Protein AF-A0A9E2X8X1-F1 (afdb_monomer)

Radius of gyration: 18.77 Å; Cα contacts (8 Å, |Δi|>4): 22; chains: 1; bounding box: 37×21×47 Å

pLDDT: mean 78.04, std 11.79, range [48.59, 95.56]

Sequence (69 aa):
RAAVAGQGLALVRDIYVDDDLRSQRLVKALTVNWPLQFAYYAVATAEATQKPAVRRFRDWLVEEARQVV

Solvent-accessible surface area (backbone atoms only — not comparable to full-atom values): 4718 Å² total; per-residue (Å²): 124,51,44,76,68,68,75,52,89,75,92,73,64,69,91,80,39,54,69,42,45,75,67,64,66,44,76,87,88,66,93,66,84,73,89,70,88,78,79,88,82,90,85,75,54,76,72,54,54,68,36,69,67,49,41,53,49,52,56,50,51,56,51,55,61,68,68,72,122

Structure (mmCIF, N/CA/C/O backbone):
data_AF-A0A9E2X8X1-F1
#
_entry.id   AF-A0A9E2X8X1-F1
#
loop_
_atom_site.group_PDB
_atom_site.id
_atom_site.type_symbol
_atom_site.label_atom_id
_atom_site.label_alt_id
_atom_site.label_comp_id
_atom_site.label_asym_id
_atom_site.label_entity_id
_atom_site.label_seq_id
_atom_site.pdbx_PDB_ins_code
_atom_site.Cartn_x
_atom_site.Cartn_y
_atom_site.Cartn_z
_atom_site.occupancy
_atom_site.B_iso_or_equiv
_atom_site.auth_seq_id
_atom_site.auth_comp_id
_atom_site.auth_asym_id
_atom_site.auth_atom_id
_atom_site.pdbx_PDB_model_num
ATOM 1 N N . ARG A 1 1 ? -0.372 -0.921 19.520 1.00 60.41 1 ARG A N 1
ATOM 2 C CA . ARG A 1 1 ? -1.833 -1.140 19.663 1.00 60.41 1 ARG A CA 1
ATOM 3 C C . ARG A 1 1 ? -2.376 -0.240 20.783 1.00 60.41 1 ARG A C 1
ATOM 5 O O . ARG A 1 1 ? -2.605 -0.728 21.875 1.00 60.41 1 ARG A O 1
ATOM 12 N N . ALA A 1 2 ? -2.528 1.068 20.542 1.00 69.19 2 ALA A N 1
ATOM 13 C CA . ALA A 1 2 ? -3.003 2.019 21.562 1.00 69.19 2 ALA A CA 1
ATOM 14 C C . ALA A 1 2 ? -4.540 2.165 21.566 1.00 69.19 2 ALA A C 1
ATOM 16 O O . ALA A 1 2 ? -5.154 2.181 22.626 1.00 69.19 2 ALA A O 1
ATOM 17 N N . ALA A 1 3 ? -5.175 2.157 20.385 1.00 72.56 3 ALA A N 1
ATOM 18 C CA . ALA A 1 3 ? -6.637 2.227 20.260 1.00 72.56 3 ALA A CA 1
ATOM 19 C C . ALA A 1 3 ? -7.354 1.013 20.878 1.00 72.56 3 ALA A C 1
ATOM 21 O O . ALA A 1 3 ? -8.327 1.179 21.600 1.00 72.56 3 ALA A O 1
ATOM 22 N N . VAL A 1 4 ? -6.819 -0.200 20.684 1.00 70.00 4 VAL A N 1
ATOM 23 C CA . VAL A 1 4 ? -7.340 -1.427 21.326 1.00 70.00 4 VAL A CA 1
ATOM 24 C C . VAL A 1 4 ? -7.238 -1.356 22.856 1.00 70.00 4 VAL A C 1
ATOM 26 O O . VAL A 1 4 ? -8.059 -1.928 23.558 1.00 70.00 4 VAL A O 1
ATOM 29 N N . ALA A 1 5 ? -6.249 -0.628 23.381 1.00 77.25 5 ALA A N 1
ATOM 30 C CA . ALA A 1 5 ? -6.071 -0.405 24.813 1.00 77.25 5 ALA A CA 1
ATOM 31 C C . ALA A 1 5 ? -6.897 0.786 25.349 1.00 77.25 5 ALA A C 1
ATOM 33 O O . ALA A 1 5 ? -6.673 1.219 26.475 1.00 77.25 5 ALA A O 1
ATOM 34 N N . GLY A 1 6 ? -7.812 1.352 24.549 1.00 74.50 6 GLY A N 1
ATOM 35 C CA . GLY A 1 6 ? -8.672 2.467 24.958 1.00 74.50 6 GLY A CA 1
ATOM 36 C C . GLY A 1 6 ? -7.959 3.817 25.087 1.00 74.50 6 GLY A C 1
ATOM 37 O O . GLY A 1 6 ? -8.525 4.754 25.638 1.00 74.50 6 GLY A O 1
ATOM 38 N N . GLN A 1 7 ? -6.732 3.953 24.575 1.00 75.56 7 GLN A N 1
ATOM 39 C CA . GLN A 1 7 ? -5.926 5.176 24.714 1.00 75.56 7 GLN A CA 1
ATOM 40 C C . GLN A 1 7 ? -6.255 6.262 23.670 1.00 75.56 7 GLN A C 1
ATOM 42 O O . GLN A 1 7 ? -5.514 7.234 23.544 1.00 75.56 7 GLN A O 1
ATOM 47 N N . GLY A 1 8 ? -7.341 6.105 22.904 1.00 78.94 8 GLY A N 1
ATOM 48 C CA . GLY A 1 8 ? -7.822 7.101 21.944 1.00 78.94 8 GLY A CA 1
ATOM 49 C C . GLY A 1 8 ? -8.156 6.536 20.563 1.00 78.94 8 GLY A C 1
ATOM 50 O O . GLY A 1 8 ? -8.419 5.345 20.398 1.00 78.94 8 GLY A O 1
ATOM 51 N N . LEU A 1 9 ? -8.155 7.421 19.564 1.00 78.50 9 LEU A N 1
ATOM 52 C CA . LEU A 1 9 ? -8.495 7.123 18.170 1.00 78.50 9 LEU A CA 1
ATOM 53 C C . LEU A 1 9 ? -7.243 6.768 17.356 1.00 78.50 9 LEU A C 1
ATOM 55 O O . LEU A 1 9 ? -6.187 7.371 17.537 1.00 78.50 9 LEU A O 1
ATOM 59 N N . ALA A 1 10 ? -7.368 5.824 16.421 1.00 78.88 10 ALA A N 1
ATOM 60 C CA . ALA A 1 10 ? -6.310 5.485 15.470 1.00 78.88 10 ALA A CA 1
ATOM 61 C C . ALA A 1 10 ? -6.840 5.492 14.033 1.00 78.88 10 ALA A C 1
ATOM 63 O O . ALA A 1 10 ? -7.909 4.950 13.759 1.00 78.88 10 ALA A O 1
ATOM 64 N N . LEU A 1 11 ? -6.057 6.070 13.119 1.00 73.38 11 LEU A N 1
ATOM 65 C CA . LEU A 1 11 ? -6.276 5.974 11.679 1.00 73.38 11 LEU A CA 1
ATOM 66 C C . LEU A 1 11 ? -5.412 4.832 11.135 1.00 73.38 11 LEU A C 1
ATOM 68 O O . LEU A 1 11 ? -4.184 4.881 11.211 1.00 73.38 11 LEU A O 1
ATOM 72 N N . VAL A 1 12 ? -6.051 3.790 10.618 1.00 70.44 12 VAL A N 1
ATOM 73 C CA . VAL A 1 12 ? -5.403 2.555 10.158 1.00 70.44 12 VAL A CA 1
ATOM 74 C C . VAL A 1 12 ? -6.012 2.117 8.830 1.00 70.44 12 VAL A C 1
ATOM 76 O O . VAL A 1 12 ? -7.153 2.456 8.534 1.00 70.44 12 VAL A O 1
ATOM 79 N N . ARG A 1 13 ? -5.246 1.385 8.010 1.00 64.88 13 ARG A N 1
ATOM 80 C CA . ARG A 1 13 ? -5.772 0.797 6.768 1.00 64.88 13 ARG A CA 1
ATOM 81 C C . ARG A 1 13 ? -6.731 -0.342 7.096 1.00 64.88 13 ARG A C 1
ATOM 83 O O . ARG A 1 13 ? -6.397 -1.174 7.937 1.00 64.88 13 ARG A O 1
ATOM 90 N N . ASP A 1 14 ? -7.839 -0.410 6.362 1.00 65.44 14 ASP A N 1
ATOM 91 C CA . ASP A 1 14 ? -8.931 -1.374 6.564 1.00 65.44 14 ASP A CA 1
ATOM 92 C C . ASP A 1 14 ? -8.445 -2.832 6.665 1.00 65.44 14 ASP A C 1
ATOM 94 O O . ASP A 1 14 ? -8.910 -3.584 7.519 1.00 65.44 14 ASP A O 1
ATOM 98 N N . ILE A 1 15 ? -7.412 -3.201 5.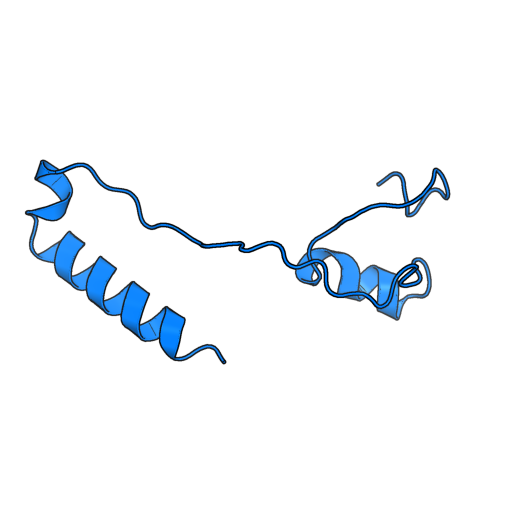898 1.00 64.06 15 ILE A N 1
ATOM 99 C CA . ILE A 1 15 ? -6.812 -4.549 5.901 1.00 64.06 15 ILE A CA 1
ATOM 100 C C . ILE A 1 15 ? -6.268 -5.010 7.264 1.00 64.06 15 ILE A C 1
ATOM 102 O O . ILE A 1 15 ? -6.119 -6.207 7.484 1.00 64.06 15 ILE A O 1
ATOM 106 N N . TYR A 1 16 ? -5.940 -4.089 8.173 1.00 63.44 16 TYR A N 1
ATOM 107 C CA . TYR A 1 16 ? -5.349 -4.425 9.473 1.00 63.44 16 TYR A CA 1
ATOM 108 C C . TYR A 1 16 ? -6.366 -4.452 10.616 1.00 63.44 16 TYR A C 1
ATOM 110 O O . TYR A 1 16 ? -5.985 -4.752 11.747 1.00 63.44 16 TYR A O 1
ATOM 118 N N . VAL A 1 17 ? -7.627 -4.105 10.348 1.00 65.25 17 VAL A N 1
ATOM 119 C CA . VAL A 1 17 ? -8.644 -3.868 11.386 1.00 65.25 17 VAL A CA 1
ATOM 120 C C . VAL A 1 17 ? -9.824 -4.828 11.305 1.00 65.25 17 VAL A C 1
ATOM 122 O O . VAL A 1 17 ? -10.634 -4.838 12.225 1.00 65.25 17 VAL A O 1
ATOM 125 N N . ASP A 1 18 ? -9.919 -5.642 10.251 1.00 68.56 18 ASP A N 1
ATOM 126 C CA . ASP A 1 18 ? -11.080 -6.506 10.003 1.00 68.56 18 ASP A CA 1
ATOM 127 C C . ASP A 1 18 ? -11.362 -7.465 11.176 1.00 68.56 18 ASP A C 1
ATOM 129 O O . ASP A 1 18 ? -12.476 -7.526 11.694 1.00 68.56 18 ASP A O 1
ATOM 133 N N . ASP A 1 19 ? -10.323 -8.114 11.704 1.00 72.56 19 ASP A N 1
ATOM 134 C CA . ASP A 1 19 ? -10.430 -9.022 12.855 1.00 72.56 19 ASP A CA 1
ATOM 135 C C . ASP A 1 19 ? -10.839 -8.303 14.155 1.0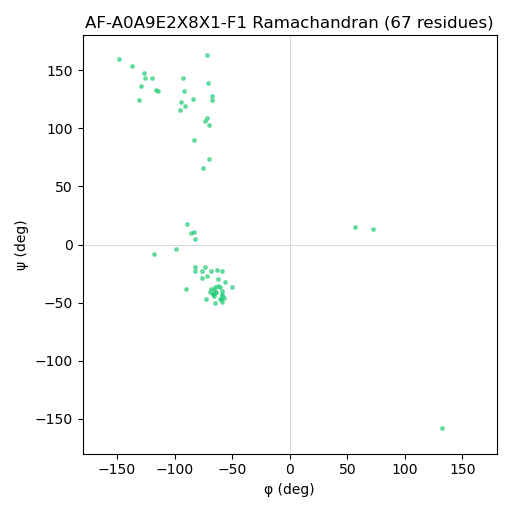0 72.56 19 ASP A C 1
ATOM 137 O O . ASP A 1 19 ? -11.625 -8.817 14.960 1.00 72.56 19 ASP A O 1
ATOM 141 N N . ASP A 1 20 ? -10.330 -7.089 14.379 1.00 64.25 20 ASP A N 1
ATOM 142 C CA . ASP A 1 20 ? -10.640 -6.295 15.573 1.00 64.25 20 ASP A CA 1
ATOM 143 C C . ASP A 1 20 ? -12.043 -5.656 15.500 1.00 64.25 20 ASP A C 1
ATOM 145 O O . ASP A 1 20 ? -12.693 -5.485 16.536 1.00 64.25 20 ASP A O 1
ATOM 149 N N . LEU A 1 21 ? -12.542 -5.373 14.291 1.00 67.06 21 LEU A N 1
ATOM 150 C CA . LEU A 1 21 ? -13.920 -4.939 14.041 1.00 67.06 21 LEU A CA 1
ATOM 151 C C . LEU A 1 21 ? -14.908 -6.101 14.213 1.00 67.06 21 LEU A C 1
ATOM 153 O O . LEU A 1 21 ? -15.909 -5.961 14.917 1.00 67.06 21 LEU A O 1
ATOM 157 N N . ARG A 1 22 ? -14.611 -7.275 13.637 1.00 74.31 22 ARG A N 1
ATOM 158 C CA . ARG A 1 22 ? -15.452 -8.480 13.772 1.00 74.31 22 ARG A CA 1
ATOM 159 C C . ARG A 1 22 ? -15.560 -8.965 15.212 1.00 74.31 22 ARG A C 1
ATOM 161 O O . ARG A 1 22 ? -16.611 -9.449 15.620 1.00 74.31 22 ARG A O 1
ATOM 168 N N . SER A 1 23 ? -14.485 -8.828 15.980 1.00 77.81 23 SER A N 1
ATOM 169 C CA . SER A 1 23 ? -14.451 -9.191 17.400 1.00 77.81 23 SER A CA 1
ATOM 170 C C . SER A 1 23 ? -15.020 -8.116 18.336 1.00 77.81 23 SER A C 1
ATOM 172 O O . SER A 1 23 ? -14.942 -8.286 19.551 1.00 77.81 23 SER A O 1
ATOM 174 N N . GLN A 1 24 ? -15.574 -7.020 17.797 1.00 76.38 24 GLN A N 1
ATOM 175 C CA . GLN A 1 24 ? -16.151 -5.889 18.543 1.00 76.38 24 GLN A CA 1
ATOM 176 C C . GLN A 1 24 ? -15.189 -5.202 19.532 1.00 76.38 24 GLN A C 1
ATOM 178 O O . GLN A 1 24 ? -15.619 -4.421 20.380 1.00 76.38 24 GLN A O 1
ATOM 183 N N . ARG A 1 25 ? -13.876 -5.446 19.422 1.00 75.19 25 ARG A N 1
ATOM 184 C CA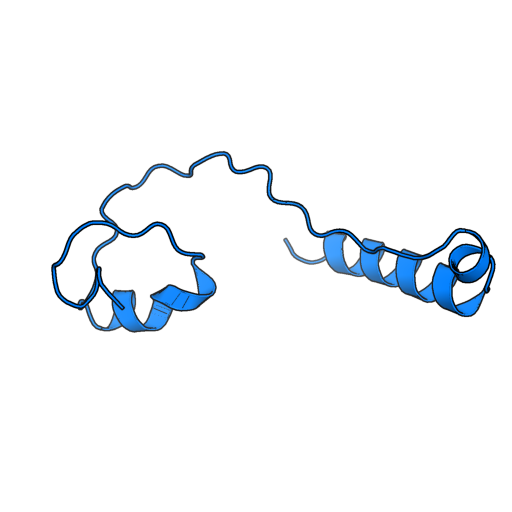 . ARG A 1 25 ? -12.853 -4.764 20.234 1.00 75.19 25 ARG A CA 1
ATOM 185 C C . ARG A 1 25 ? -12.593 -3.338 19.762 1.00 75.19 25 ARG A C 1
ATOM 187 O O . ARG A 1 25 ? -12.094 -2.519 20.530 1.00 75.19 25 ARG A O 1
ATOM 194 N N . LEU A 1 26 ? -12.909 -3.050 18.503 1.00 74.06 26 LEU A N 1
ATOM 195 C CA . LEU A 1 26 ? -12.869 -1.719 17.918 1.00 74.06 26 LEU A CA 1
ATOM 196 C C . LEU A 1 26 ? -14.219 -1.400 17.281 1.00 74.06 26 LEU A C 1
ATOM 198 O O . LEU A 1 26 ? -14.893 -2.272 16.739 1.00 74.06 26 LEU A O 1
ATOM 202 N N . VAL A 1 27 ? -14.584 -0.121 17.310 1.00 77.56 27 VAL A N 1
ATOM 203 C CA . VAL A 1 27 ? -15.730 0.411 16.573 1.00 77.56 27 VAL A CA 1
ATOM 204 C C . VAL A 1 27 ? -15.228 1.477 15.607 1.00 77.56 27 VAL A C 1
ATOM 206 O O . VAL A 1 27 ? -14.308 2.237 15.926 1.00 77.56 27 VAL A O 1
ATOM 209 N N . LYS A 1 28 ? -15.820 1.548 14.413 1.00 76.19 28 LYS A N 1
ATOM 210 C CA . LYS A 1 28 ? -15.508 2.608 13.452 1.00 76.19 28 LYS A CA 1
ATOM 211 C C . LYS A 1 28 ? -16.058 3.934 13.989 1.00 76.19 28 LYS A C 1
ATOM 213 O O . LYS A 1 28 ? -17.257 4.173 13.935 1.00 76.19 28 LYS A O 1
ATOM 218 N N . ALA A 1 29 ? -15.177 4.779 14.524 1.00 76.94 29 ALA A N 1
ATOM 219 C CA . ALA A 1 29 ? -15.562 6.041 15.161 1.00 76.94 29 ALA A CA 1
ATOM 220 C C . ALA A 1 29 ? -16.029 7.121 14.167 1.00 76.94 29 ALA A C 1
ATOM 222 O O . ALA A 1 29 ? -16.815 7.991 14.529 1.00 76.94 29 ALA A O 1
ATOM 223 N N . LEU A 1 30 ? -15.547 7.076 12.920 1.00 73.44 30 LEU A N 1
ATOM 224 C CA . LEU A 1 30 ? -15.910 8.014 11.858 1.00 73.44 30 LEU A CA 1
ATOM 225 C C . LEU A 1 30 ? -16.276 7.244 10.588 1.00 73.44 30 LEU A C 1
ATOM 227 O O . LEU A 1 30 ? -15.476 6.471 10.062 1.00 73.44 30 LEU A O 1
ATOM 231 N N . THR A 1 31 ? -17.473 7.494 10.062 1.00 68.12 31 THR A N 1
ATOM 232 C CA . THR A 1 31 ? -17.970 6.913 8.801 1.00 68.12 31 THR A CA 1
ATOM 233 C C . THR A 1 31 ? -17.610 7.765 7.581 1.00 68.12 31 THR A C 1
ATOM 235 O O . THR A 1 31 ? -18.216 7.631 6.523 1.00 68.12 31 THR A O 1
ATOM 238 N N . VAL A 1 32 ? -16.641 8.670 7.724 1.00 69.38 32 VAL A N 1
ATOM 239 C CA . VAL A 1 32 ? -16.180 9.544 6.645 1.00 69.38 32 VAL A CA 1
ATOM 240 C C . VAL A 1 32 ? -14.973 8.893 5.985 1.00 69.38 32 VAL A C 1
ATOM 242 O O . VAL A 1 32 ? -13.969 8.630 6.648 1.00 69.38 32 VAL A O 1
ATOM 245 N N . ASN A 1 33 ? -15.058 8.648 4.677 1.00 59.56 33 ASN A N 1
ATOM 246 C CA . ASN A 1 33 ? -13.888 8.267 3.897 1.00 59.56 33 ASN A CA 1
ATOM 247 C C . ASN A 1 33 ? -13.009 9.503 3.748 1.00 59.56 33 ASN A C 1
ATOM 249 O O . ASN A 1 33 ? -13.367 10.456 3.056 1.00 59.56 33 ASN A O 1
ATOM 253 N N . TRP A 1 34 ? -11.869 9.506 4.433 1.00 64.62 34 TRP A N 1
ATOM 254 C CA . TRP A 1 34 ? -10.902 10.575 4.262 1.00 64.62 34 TRP A CA 1
ATOM 255 C C . TRP A 1 34 ? -10.319 10.480 2.846 1.00 64.62 34 TRP A C 1
ATOM 257 O O . TRP A 1 34 ? -9.851 9.397 2.481 1.00 64.62 34 TRP A O 1
ATOM 267 N N . PRO A 1 35 ? -10.322 11.561 2.042 1.00 62.31 35 PRO A N 1
ATOM 268 C CA . PRO A 1 35 ? -9.799 11.549 0.680 1.00 62.31 35 PRO A CA 1
ATOM 269 C C . PRO A 1 35 ? -8.266 11.561 0.716 1.00 62.31 35 PRO A C 1
ATOM 271 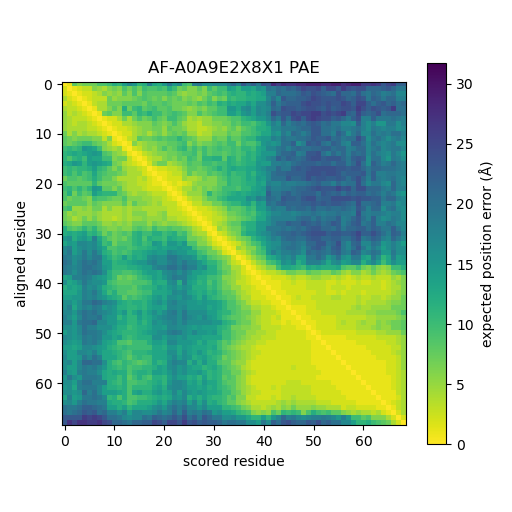O O . PRO A 1 35 ? -7.606 12.522 0.327 1.00 62.31 35 PRO A O 1
ATOM 274 N N . LEU A 1 36 ? -7.676 10.488 1.234 1.00 62.00 36 LEU A N 1
ATOM 275 C CA . LEU A 1 36 ? -6.272 10.195 1.026 1.00 62.00 36 LEU A CA 1
ATOM 276 C C . LEU A 1 36 ? -6.143 9.726 -0.418 1.00 62.00 36 LEU A C 1
ATOM 278 O O . LEU A 1 36 ? -6.539 8.612 -0.754 1.00 62.00 36 LEU A O 1
ATOM 282 N N . GLN A 1 37 ? -5.583 10.580 -1.272 1.00 61.50 37 GLN A N 1
ATOM 283 C CA . GLN A 1 37 ? -5.101 10.170 -2.587 1.00 61.50 37 GLN A CA 1
ATOM 284 C C . GLN A 1 37 ? -3.856 9.296 -2.390 1.00 61.50 37 GLN A C 1
ATOM 286 O O . GLN A 1 37 ? -2.721 9.742 -2.540 1.00 61.50 37 GLN A O 1
ATOM 291 N N . PHE A 1 38 ? -4.069 8.061 -1.938 1.00 67.31 38 PHE A N 1
ATOM 292 C CA . PHE A 1 38 ? -3.008 7.084 -1.765 1.00 67.31 38 PHE A CA 1
ATOM 293 C C . PHE A 1 38 ? -2.760 6.404 -3.108 1.00 67.31 38 PHE A C 1
ATOM 295 O O . PHE A 1 38 ? -3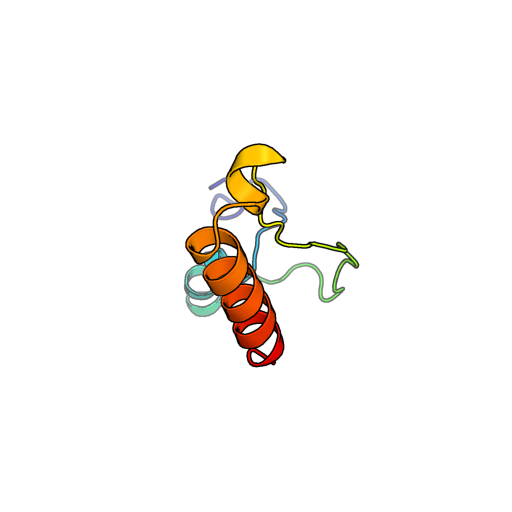.678 5.856 -3.712 1.00 67.31 38 PHE A O 1
ATOM 302 N N . ALA A 1 39 ? -1.515 6.436 -3.567 1.00 74.94 39 ALA A N 1
ATOM 303 C CA . ALA A 1 39 ? -1.094 5.764 -4.785 1.00 74.94 39 ALA A CA 1
ATOM 304 C C . ALA A 1 39 ? 0.090 4.846 -4.481 1.00 74.94 39 ALA A C 1
ATOM 306 O O . ALA A 1 39 ? 0.958 5.171 -3.666 1.00 74.94 39 ALA A O 1
ATOM 307 N N . TYR A 1 40 ? 0.116 3.696 -5.146 1.00 77.69 40 TYR A N 1
ATOM 308 C CA . TYR A 1 40 ? 1.272 2.810 -5.168 1.00 77.69 40 TYR A CA 1
ATOM 309 C C . TYR A 1 40 ? 2.136 3.166 -6.380 1.00 77.69 40 TYR A C 1
ATOM 311 O O . TYR A 1 40 ? 1.624 3.305 -7.489 1.00 77.69 40 TYR A O 1
ATOM 319 N N . TYR A 1 41 ? 3.445 3.312 -6.170 1.00 83.81 41 TYR A N 1
ATOM 320 C CA . TYR A 1 41 ? 4.399 3.680 -7.217 1.00 83.81 41 TYR A CA 1
ATOM 321 C C . TYR A 1 41 ? 5.399 2.548 -7.449 1.00 83.81 41 TYR A C 1
ATOM 323 O O . TYR A 1 41 ? 5.993 2.035 -6.502 1.00 83.81 41 TYR A O 1
ATOM 331 N N . ALA A 1 42 ? 5.629 2.198 -8.714 1.00 86.44 42 ALA A N 1
ATOM 332 C CA . ALA A 1 42 ? 6.750 1.358 -9.121 1.00 86.44 42 ALA A CA 1
ATOM 333 C C . ALA A 1 42 ? 7.950 2.257 -9.460 1.00 86.44 42 ALA A C 1
ATOM 335 O O . ALA A 1 42 ? 7.860 3.090 -10.361 1.00 86.44 42 ALA A O 1
ATOM 336 N N . VAL A 1 43 ? 9.064 2.102 -8.739 1.00 90.12 43 VAL A N 1
ATOM 337 C CA . VAL A 1 43 ? 10.252 2.965 -8.8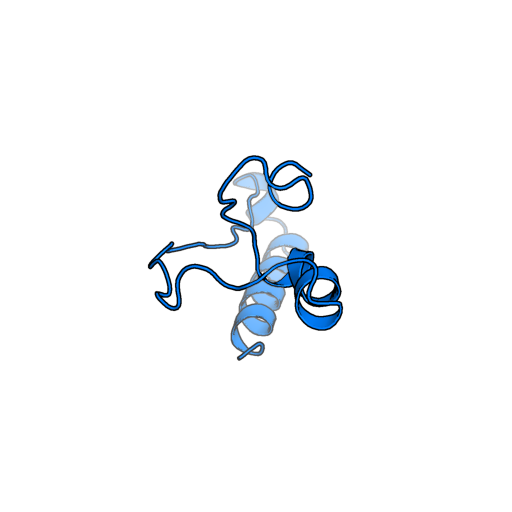65 1.00 90.12 43 VAL A CA 1
ATOM 338 C C . VAL A 1 43 ? 11.431 2.163 -9.413 1.00 90.12 43 VAL A C 1
ATOM 340 O O . VAL A 1 43 ? 11.729 1.076 -8.924 1.00 90.12 43 VAL A O 1
ATOM 343 N N . ALA A 1 44 ? 12.112 2.707 -10.422 1.00 89.00 44 ALA A N 1
ATOM 344 C CA . ALA A 1 44 ? 13.317 2.137 -11.018 1.00 89.00 44 ALA A CA 1
ATOM 345 C C . ALA A 1 44 ? 14.238 3.259 -11.524 1.00 89.00 44 ALA A C 1
ATOM 347 O O . ALA A 1 44 ? 13.779 4.375 -11.770 1.00 89.00 44 ALA A O 1
ATOM 348 N N . THR A 1 45 ? 15.531 2.973 -11.708 1.00 93.31 45 THR A N 1
ATOM 349 C CA . THR A 1 45 ? 16.447 3.930 -12.350 1.00 93.31 45 THR A CA 1
ATOM 350 C C . THR A 1 45 ? 16.161 4.045 -13.851 1.00 93.31 45 THR A C 1
ATOM 352 O O . THR A 1 45 ? 15.504 3.177 -14.447 1.00 93.31 45 THR A O 1
ATOM 355 N N . ALA A 1 46 ? 16.665 5.104 -14.490 1.00 89.31 46 ALA A N 1
ATOM 356 C CA . ALA A 1 46 ? 16.496 5.304 -15.929 1.00 89.31 46 ALA A CA 1
ATOM 357 C C . ALA A 1 46 ? 17.087 4.131 -16.733 1.00 89.31 46 ALA A C 1
ATOM 359 O O . ALA A 1 46 ? 16.456 3.636 -17.666 1.00 89.31 46 ALA A O 1
ATOM 360 N N . GLU A 1 47 ? 18.243 3.619 -16.312 1.00 92.50 47 GLU A N 1
ATOM 361 C CA . GLU A 1 47 ? 18.945 2.492 -16.935 1.00 92.50 47 GLU A CA 1
ATOM 362 C C . GLU A 1 47 ? 18.180 1.179 -16.733 1.00 92.50 47 GLU A C 1
ATOM 364 O O . GLU A 1 47 ? 18.057 0.367 -17.651 1.00 92.50 47 GLU A O 1
ATOM 369 N N . ALA A 1 48 ? 17.618 0.964 -15.539 1.00 88.75 48 ALA A N 1
ATOM 370 C CA . ALA A 1 48 ? 16.809 -0.216 -15.261 1.00 88.75 48 ALA A CA 1
ATOM 371 C C . ALA A 1 48 ? 15.528 -0.234 -16.109 1.00 88.75 48 ALA A C 1
ATOM 373 O O . ALA A 1 48 ? 15.136 -1.292 -16.599 1.00 88.75 48 ALA A O 1
ATOM 374 N N . THR A 1 49 ? 14.923 0.931 -16.352 1.00 86.94 49 THR A N 1
ATOM 375 C CA . THR A 1 49 ? 13.698 1.071 -17.160 1.00 86.94 49 THR A CA 1
ATOM 376 C C . THR A 1 49 ? 13.931 0.766 -18.646 1.00 86.94 49 THR A C 1
ATOM 378 O O . THR A 1 49 ? 13.001 0.369 -19.349 1.00 86.94 49 THR A O 1
ATOM 381 N N . GLN A 1 50 ? 15.173 0.879 -19.128 1.00 90.62 50 GLN A N 1
ATOM 382 C CA . GLN A 1 50 ? 15.544 0.499 -20.496 1.00 90.62 50 GLN A CA 1
ATOM 383 C C . GLN A 1 50 ? 15.603 -1.021 -20.698 1.00 90.62 50 GLN A C 1
ATOM 385 O O . GLN A 1 50 ? 15.512 -1.494 -21.832 1.00 90.62 50 GLN A O 1
ATOM 390 N N . LYS A 1 51 ? 15.722 -1.815 -19.622 1.00 95.56 51 LYS A N 1
ATOM 391 C CA . LYS A 1 51 ? 15.746 -3.278 -19.727 1.00 95.56 51 LYS A CA 1
ATOM 392 C C . LYS A 1 51 ? 14.372 -3.788 -20.188 1.00 95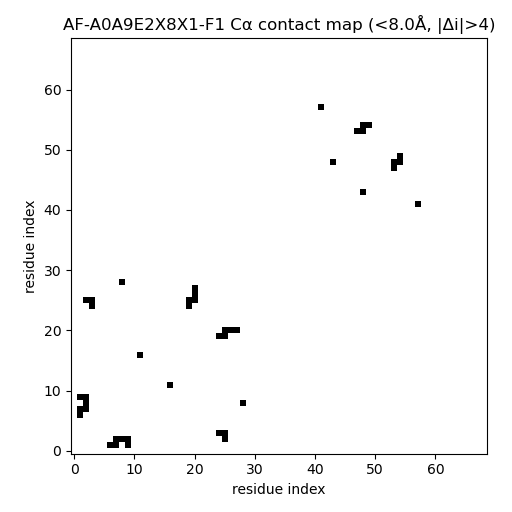.56 51 LYS A C 1
ATOM 394 O O . LYS A 1 51 ? 13.382 -3.573 -19.482 1.00 95.56 51 LYS A O 1
ATOM 399 N N . PRO A 1 52 ? 14.284 -4.559 -21.291 1.00 94.06 52 PRO A N 1
ATOM 400 C CA . PRO A 1 52 ? 13.002 -5.046 -21.808 1.00 94.06 52 PRO A CA 1
ATOM 401 C C . PRO A 1 52 ? 12.180 -5.856 -20.795 1.00 94.06 52 PRO A C 1
ATOM 403 O O . PRO A 1 52 ? 10.954 -5.814 -20.815 1.00 94.06 52 PRO A O 1
ATOM 406 N N . ALA A 1 53 ? 12.840 -6.589 -19.893 1.00 93.75 53 ALA A N 1
ATOM 407 C CA . ALA A 1 53 ? 12.174 -7.338 -18.827 1.00 93.75 53 ALA A CA 1
ATOM 408 C C . ALA A 1 53 ? 11.482 -6.422 -17.801 1.00 93.75 53 ALA A C 1
ATOM 410 O O . ALA A 1 53 ? 10.337 -6.675 -17.439 1.00 93.75 53 ALA A O 1
ATOM 411 N N . VAL A 1 54 ? 12.141 -5.334 -17.388 1.00 93.69 54 VAL A N 1
ATOM 412 C CA . VAL A 1 54 ? 11.589 -4.367 -16.423 1.00 93.69 54 VAL A CA 1
ATOM 413 C C . VAL A 1 54 ? 10.399 -3.635 -17.027 1.00 93.69 54 VAL A C 1
ATOM 415 O O . VAL A 1 54 ? 9.366 -3.505 -16.376 1.00 93.69 54 VAL A O 1
ATOM 418 N N . ARG A 1 55 ? 10.507 -3.222 -18.296 1.00 92.50 55 ARG A N 1
ATOM 419 C CA . ARG A 1 55 ? 9.396 -2.593 -19.016 1.00 92.50 55 ARG A CA 1
ATOM 420 C C . ARG A 1 55 ? 8.179 -3.516 -19.092 1.00 92.50 55 ARG A C 1
ATOM 422 O O . ARG A 1 55 ? 7.093 -3.097 -18.716 1.00 92.50 55 ARG A O 1
ATOM 429 N N . ARG A 1 56 ? 8.376 -4.777 -19.497 1.00 94.56 56 ARG A N 1
ATOM 430 C CA . ARG A 1 56 ? 7.295 -5.776 -19.553 1.00 94.56 56 ARG A CA 1
ATOM 431 C C . ARG A 1 56 ? 6.633 -5.992 -18.196 1.00 94.56 56 ARG A C 1
ATOM 433 O O . ARG A 1 56 ? 5.412 -6.017 -18.126 1.00 94.56 56 ARG A O 1
ATOM 440 N N . PHE A 1 57 ? 7.424 -6.105 -17.131 1.00 94.38 57 PHE A N 1
ATOM 441 C CA . PHE A 1 57 ? 6.889 -6.288 -15.784 1.00 94.38 57 PHE A CA 1
ATOM 442 C C . PHE A 1 57 ? 6.094 -5.072 -15.302 1.00 94.38 57 PHE A C 1
ATOM 444 O O . PHE A 1 57 ? 5.002 -5.232 -14.772 1.00 94.38 57 PHE A O 1
ATOM 451 N N . ARG A 1 58 ? 6.608 -3.856 -15.521 1.00 92.94 58 ARG A N 1
ATOM 452 C CA . ARG A 1 58 ? 5.895 -2.618 -15.183 1.00 92.94 58 ARG A CA 1
ATOM 453 C C . ARG A 1 58 ? 4.568 -2.522 -15.932 1.00 92.94 58 ARG A C 1
ATOM 455 O O . ARG A 1 58 ? 3.561 -2.185 -15.323 1.00 92.94 58 ARG A O 1
ATOM 462 N N . ASP A 1 59 ? 4.581 -2.790 -17.235 1.00 92.75 59 ASP A N 1
ATOM 463 C CA . ASP A 1 59 ? 3.388 -2.679 -18.075 1.00 92.75 59 ASP A CA 1
ATOM 464 C C . ASP A 1 59 ? 2.325 -3.705 -17.643 1.00 92.75 59 ASP A C 1
ATOM 466 O O . ASP A 1 59 ? 1.162 -3.344 -17.487 1.00 92.75 59 ASP A O 1
ATOM 470 N N . TRP A 1 60 ? 2.738 -4.941 -17.335 1.00 94.62 60 TRP A N 1
ATOM 471 C CA . TRP A 1 60 ? 1.864 -5.949 -16.727 1.00 94.62 60 TRP A CA 1
ATOM 472 C C . TRP A 1 60 ? 1.319 -5.503 -15.361 1.00 94.62 60 TRP A C 1
ATOM 474 O O . TRP A 1 60 ? 0.119 -5.568 -15.136 1.00 94.62 60 TRP A O 1
ATOM 484 N N . LEU A 1 61 ? 2.165 -4.976 -14.471 1.00 92.38 61 LEU A N 1
ATOM 485 C CA . LEU A 1 61 ? 1.756 -4.541 -13.130 1.00 92.38 61 LEU A CA 1
ATOM 486 C C . LEU A 1 61 ? 0.702 -3.423 -13.176 1.00 92.38 61 LEU A C 1
ATOM 488 O O . LEU A 1 61 ? -0.210 -3.403 -12.354 1.00 92.38 61 LEU A O 1
ATOM 492 N N . VAL A 1 62 ? 0.812 -2.505 -14.142 1.00 90.44 62 VAL A N 1
ATOM 493 C CA . VAL A 1 62 ? -0.196 -1.456 -14.374 1.00 90.44 62 VAL A CA 1
ATOM 494 C C . VAL A 1 62 ? -1.506 -2.044 -14.893 1.00 90.44 62 VAL A C 1
ATOM 496 O O . VAL A 1 62 ? -2.567 -1.566 -14.498 1.00 90.44 62 VAL A O 1
ATOM 499 N N . GLU A 1 63 ? -1.445 -3.055 -15.760 1.00 92.81 63 GLU A N 1
ATOM 500 C CA . GLU A 1 63 ? -2.638 -3.744 -16.258 1.00 92.81 63 GLU A CA 1
ATOM 501 C C . GLU A 1 63 ? -3.368 -4.476 -15.126 1.00 92.81 63 GLU A C 1
ATOM 503 O O . GLU A 1 63 ? -4.550 -4.226 -14.906 1.00 92.81 63 GLU A O 1
ATOM 508 N N . GLU A 1 6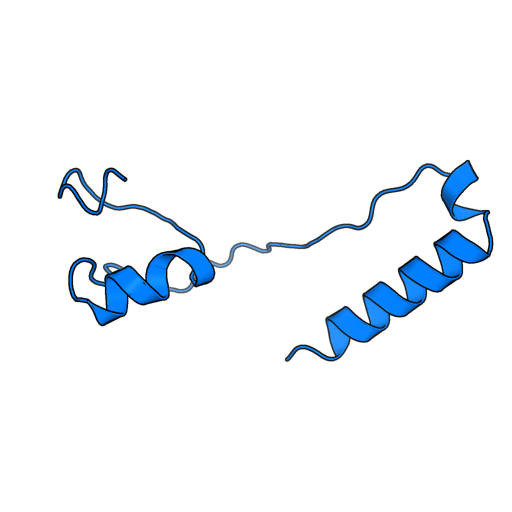4 ? -2.663 -5.277 -14.326 1.00 92.50 64 GLU A N 1
ATOM 509 C CA . GLU A 1 64 ? -3.252 -5.980 -13.175 1.00 92.50 64 GLU A CA 1
ATOM 510 C C . GLU A 1 64 ? -3.871 -5.012 -12.162 1.00 92.50 64 GLU A C 1
ATOM 512 O O . GLU A 1 64 ? -4.982 -5.227 -11.678 1.00 92.50 64 GLU A O 1
ATOM 517 N N . ALA A 1 65 ? -3.191 -3.897 -11.871 1.00 87.88 65 ALA A N 1
ATOM 518 C CA . ALA A 1 65 ? -3.695 -2.889 -10.940 1.00 87.88 65 ALA A CA 1
ATOM 519 C C . ALA A 1 65 ? -4.994 -2.215 -11.418 1.00 87.88 65 ALA A C 1
ATOM 521 O O . ALA A 1 65 ? -5.727 -1.674 -10.594 1.00 87.88 65 ALA A O 1
ATOM 522 N N . ARG A 1 66 ? -5.291 -2.239 -12.726 1.00 86.12 66 ARG A N 1
ATOM 523 C CA . ARG A 1 66 ? -6.572 -1.761 -13.275 1.00 86.12 66 ARG A CA 1
ATOM 524 C C . ARG A 1 66 ? -7.690 -2.794 -13.173 1.00 86.12 66 ARG A C 1
ATOM 526 O O . ARG A 1 66 ? -8.851 -2.401 -13.214 1.00 86.12 66 ARG A O 1
ATOM 533 N N . GLN A 1 67 ? -7.360 -4.081 -13.078 1.00 81.25 67 GLN A N 1
ATOM 534 C CA . GLN A 1 67 ? -8.354 -5.157 -13.014 1.00 81.25 67 GLN A CA 1
ATOM 535 C C . GLN A 1 67 ? -8.918 -5.373 -11.607 1.00 81.25 67 GLN A C 1
ATOM 537 O O . GLN A 1 67 ? -9.997 -5.942 -11.464 1.00 81.25 67 GLN A O 1
ATOM 542 N N . VAL A 1 68 ? -8.224 -4.901 -10.571 1.00 58.88 68 VAL A N 1
ATOM 543 C CA . VAL A 1 68 ? -8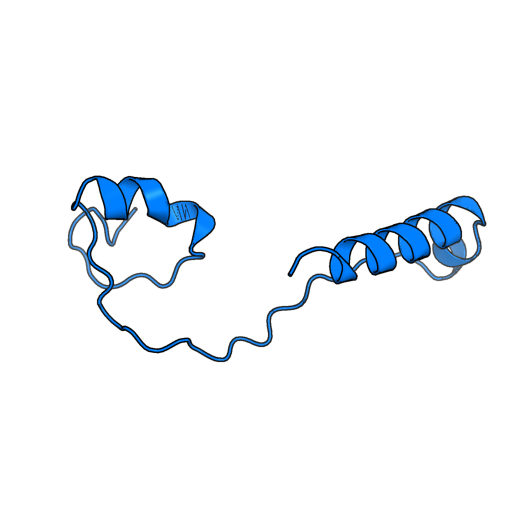.714 -4.942 -9.190 1.00 58.88 68 VAL A CA 1
ATOM 544 C C . VAL A 1 68 ? -9.637 -3.740 -8.951 1.00 58.88 68 VAL A C 1
ATOM 546 O O . VAL A 1 68 ? -9.176 -2.665 -8.565 1.00 58.88 68 VAL A O 1
ATOM 549 N N . VAL A 1 69 ? -10.937 -3.925 -9.206 1.00 48.59 69 VAL A N 1
ATOM 550 C CA . VAL A 1 69 ? -12.034 -3.025 -8.796 1.00 48.59 69 VAL A CA 1
ATOM 551 C C . VAL A 1 69 ? -13.018 -3.795 -7.930 1.00 48.59 69 VAL A C 1
ATOM 553 O O . VAL A 1 69 ? -13.430 -4.896 -8.358 1.00 48.59 69 VAL A O 1
#

Foldseek 3Di:
DCVLVVNDDDDDDPVVCVVVVVVVSDDDPDPDDDPPPDDDDDDDDPVCCPPPVSVVVVVVVVVVVVVPD

Secondary structure (DSSP, 8-state):
--TTTTS------GGGTHHHHHTTSS--S----------------HHHHHSHHHHHHHHHHHHHHHH--

Mean predicted aligned error: 11.2 Å